Protein AF-A0A6C0CWZ6-F1 (afdb_monomer_lite)

Organism: NCBI:txid1070528

Structure (mmCIF, N/CA/C/O backbone):
data_AF-A0A6C0CWZ6-F1
#
_entry.id   AF-A0A6C0CWZ6-F1
#
loop_
_atom_site.group_PDB
_atom_site.id
_atom_site.type_symbol
_atom_site.label_atom_id
_atom_site.label_alt_id
_atom_site.label_comp_id
_atom_site.label_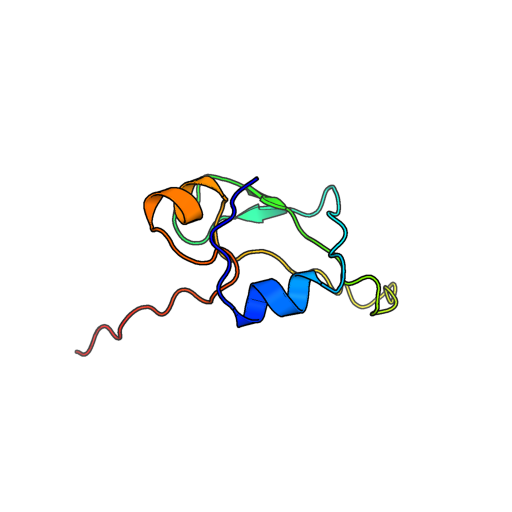asym_id
_atom_site.label_entity_id
_atom_site.label_seq_id
_atom_site.pdbx_PDB_ins_code
_atom_site.Cartn_x
_atom_site.Cartn_y
_atom_site.Cartn_z
_atom_site.occupancy
_atom_site.B_iso_or_equiv
_atom_site.auth_seq_id
_atom_site.auth_comp_id
_atom_site.auth_asym_id
_atom_site.auth_atom_id
_atom_site.pdbx_PDB_model_num
ATOM 1 N N . MET A 1 1 ? 0.984 -9.859 3.419 1.00 51.00 1 MET A N 1
ATOM 2 C CA . MET A 1 1 ? 0.691 -8.979 2.263 1.00 51.00 1 MET A CA 1
ATOM 3 C C . MET A 1 1 ? -0.794 -8.641 2.283 1.00 51.00 1 MET A C 1
ATOM 5 O O . MET A 1 1 ? -1.588 -9.552 2.473 1.00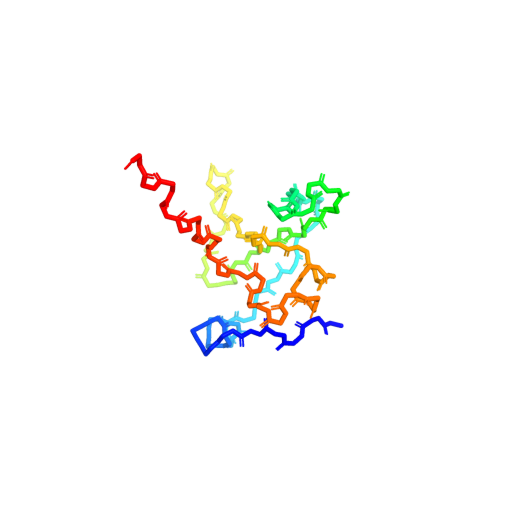 51.00 1 MET A O 1
ATOM 9 N N . CYS A 1 2 ? -1.180 -7.365 2.180 1.00 58.31 2 CYS A N 1
ATOM 10 C CA . CYS A 1 2 ? -2.598 -6.989 2.143 1.00 58.31 2 CYS A CA 1
ATOM 11 C C . CYS A 1 2 ? -3.196 -7.256 0.750 1.00 58.31 2 CYS A C 1
ATOM 13 O O . CYS A 1 2 ? -2.736 -6.667 -0.228 1.00 58.31 2 CYS A O 1
ATOM 15 N N . ASN A 1 3 ? -4.227 -8.105 0.679 1.00 64.31 3 ASN A N 1
ATOM 16 C CA . ASN A 1 3 ? -4.866 -8.538 -0.572 1.00 64.31 3 ASN A CA 1
ATOM 17 C C . ASN A 1 3 ? -6.138 -7.754 -0.937 1.00 64.31 3 ASN A C 1
ATOM 19 O O . ASN A 1 3 ? -6.793 -8.082 -1.925 1.00 64.31 3 ASN A O 1
ATOM 23 N N . TYR A 1 4 ? -6.506 -6.714 -0.182 1.00 82.44 4 TYR A N 1
ATOM 24 C CA . TYR A 1 4 ? -7.613 -5.843 -0.574 1.00 82.44 4 TYR A CA 1
ATOM 25 C C . TYR A 1 4 ? -7.139 -4.931 -1.707 1.00 82.44 4 TYR A C 1
ATOM 27 O O . TYR A 1 4 ? -6.678 -3.817 -1.479 1.00 82.44 4 TYR A O 1
ATOM 35 N N . LEU A 1 5 ? -7.211 -5.422 -2.940 1.00 85.69 5 LEU A N 1
ATOM 36 C CA . LEU A 1 5 ? -7.043 -4.639 -4.159 1.00 85.69 5 LEU A CA 1
ATOM 37 C C . LEU A 1 5 ? -8.382 -4.594 -4.891 1.00 85.69 5 LEU A C 1
ATOM 39 O O . LEU A 1 5 ? -9.074 -5.604 -4.987 1.00 85.69 5 LEU A O 1
ATOM 43 N N . CYS A 1 6 ? -8.761 -3.421 -5.400 1.00 88.94 6 CYS A N 1
ATOM 44 C CA . CYS A 1 6 ? -9.896 -3.341 -6.315 1.00 88.94 6 CYS A CA 1
ATOM 45 C C . CYS A 1 6 ? -9.505 -3.956 -7.663 1.00 88.94 6 CYS A C 1
ATOM 47 O O . CYS A 1 6 ? -8.320 -4.113 -7.946 1.00 88.94 6 CYS A O 1
ATOM 49 N N . TYR A 1 7 ? -10.488 -4.259 -8.510 1.00 87.00 7 TYR A N 1
ATOM 50 C CA . TYR A 1 7 ? -10.239 -4.843 -9.829 1.00 87.00 7 TYR A CA 1
ATOM 51 C C . TYR A 1 7 ? -9.218 -4.039 -10.654 1.00 87.00 7 TYR A C 1
ATOM 53 O O . TYR A 1 7 ? -8.265 -4.616 -11.165 1.00 87.00 7 TYR A O 1
ATOM 61 N N . ILE A 1 8 ? -9.351 -2.708 -10.688 1.00 86.75 8 ILE A N 1
ATOM 62 C CA . ILE A 1 8 ? -8.447 -1.810 -11.428 1.00 86.75 8 ILE A CA 1
ATOM 63 C C . ILE A 1 8 ? -7.003 -1.968 -10.940 1.00 86.75 8 ILE A C 1
ATOM 65 O O . ILE A 1 8 ? -6.109 -2.279 -11.721 1.00 86.75 8 ILE A O 1
ATOM 69 N N . HIS A 1 9 ? -6.767 -1.825 -9.633 1.00 87.31 9 HIS A N 1
ATOM 70 C CA . HIS A 1 9 ? -5.420 -1.972 -9.089 1.00 87.31 9 HIS A CA 1
ATOM 71 C C . HIS A 1 9 ? -4.941 -3.424 -9.125 1.00 87.31 9 HIS A C 1
ATOM 73 O O . HIS A 1 9 ? -3.756 -3.661 -9.259 1.00 87.31 9 HIS A O 1
ATOM 79 N N . LYS A 1 10 ? -5.819 -4.426 -9.091 1.00 86.38 10 LYS A N 1
ATOM 80 C CA . LYS A 1 10 ? -5.400 -5.813 -9.312 1.00 86.38 10 LYS A CA 1
ATOM 81 C C . LYS A 1 10 ? -4.808 -5.990 -10.717 1.00 86.38 10 LYS A C 1
ATOM 83 O O . LYS A 1 10 ? -3.779 -6.641 -10.836 1.00 86.38 10 LYS A O 1
ATOM 88 N N . GLN A 1 11 ? -5.410 -5.368 -11.735 1.00 82.12 11 GLN A N 1
ATOM 89 C CA . GLN A 1 11 ? -4.905 -5.375 -13.114 1.00 82.12 11 GLN A CA 1
ATOM 90 C C . GLN A 1 11 ? -3.601 -4.581 -13.258 1.00 82.12 11 GLN A C 1
ATOM 92 O O . GLN A 1 11 ? -2.653 -5.071 -13.857 1.00 82.12 11 GLN A O 1
ATOM 97 N N . MET A 1 12 ? -3.498 -3.394 -12.651 1.00 76.94 12 MET A N 1
ATOM 98 C CA . MET A 1 12 ? -2.253 -2.611 -12.699 1.00 76.94 12 MET A CA 1
ATOM 99 C C . MET A 1 12 ? -1.064 -3.358 -12.083 1.00 76.94 12 MET A C 1
ATOM 101 O O . MET A 1 12 ? 0.046 -3.248 -12.579 1.00 76.94 12 MET A O 1
ATOM 105 N N . PHE A 1 13 ? -1.294 -4.155 -11.038 1.00 72.69 13 PHE A N 1
ATOM 106 C CA . PHE A 1 13 ? -0.249 -4.946 -10.381 1.00 72.69 13 PHE A CA 1
ATOM 107 C C . PHE A 1 13 ? 0.188 -6.188 -11.168 1.00 72.69 13 PHE A C 1
ATOM 109 O O . PHE A 1 13 ? 1.189 -6.804 -10.798 1.00 72.69 13 PHE A O 1
ATOM 116 N N . ILE A 1 14 ? -0.524 -6.555 -12.244 1.00 62.91 14 ILE A N 1
ATOM 117 C CA . ILE A 1 14 ? -0.037 -7.548 -13.218 1.00 62.91 14 ILE A CA 1
ATOM 118 C C . ILE A 1 14 ? 1.285 -7.051 -13.822 1.00 62.91 14 ILE A C 1
ATOM 120 O O . ILE A 1 14 ? 2.215 -7.837 -14.007 1.00 62.91 14 ILE A O 1
ATOM 124 N N . TYR A 1 15 ? 1.411 -5.734 -14.011 1.00 64.56 15 TYR A N 1
ATOM 125 C CA . TYR A 1 15 ? 2.684 -5.061 -14.232 1.00 64.56 15 TYR A CA 1
ATOM 126 C C . TYR A 1 15 ? 3.385 -4.938 -12.870 1.00 64.56 15 TYR A C 1
ATOM 128 O O . TYR A 1 15 ? 3.068 -4.078 -12.051 1.00 64.56 15 TYR A O 1
ATOM 136 N N . LYS A 1 16 ? 4.258 -5.905 -12.567 1.00 72.31 16 LYS A N 1
ATOM 137 C CA . LYS A 1 16 ? 4.886 -6.113 -11.250 1.00 72.31 16 LYS A CA 1
ATOM 138 C C . LYS A 1 16 ? 5.557 -4.841 -10.715 1.00 72.31 16 LYS A C 1
ATOM 140 O O . LYS A 1 16 ? 6.708 -4.568 -11.036 1.00 72.31 16 LYS A O 1
ATOM 145 N N . LEU A 1 17 ? 4.871 -4.100 -9.849 1.00 79.69 17 LEU A N 1
ATOM 146 C CA . LEU A 1 17 ? 5.464 -2.948 -9.176 1.00 79.69 17 LEU A CA 1
ATOM 147 C C . LEU A 1 17 ? 6.635 -3.380 -8.291 1.00 79.69 17 LEU A C 1
ATOM 149 O O . LEU A 1 17 ? 6.494 -4.282 -7.459 1.00 79.69 17 LEU A O 1
ATOM 153 N N . ILE A 1 18 ? 7.770 -2.700 -8.432 1.00 80.12 18 ILE A N 1
ATOM 154 C CA . ILE A 1 18 ? 8.982 -3.008 -7.671 1.00 80.12 18 ILE A CA 1
ATOM 155 C C . ILE A 1 18 ? 9.013 -2.110 -6.430 1.00 80.12 18 ILE A C 1
ATOM 157 O O . ILE A 1 18 ? 8.981 -0.885 -6.573 1.00 80.12 18 ILE A O 1
ATOM 161 N N . PRO A 1 19 ? 9.042 -2.672 -5.206 1.00 77.62 19 PRO A N 1
ATOM 162 C CA . PRO A 1 19 ? 9.159 -1.871 -3.995 1.00 77.62 19 PRO A CA 1
ATOM 163 C C . PRO A 1 19 ? 10.524 -1.180 -3.952 1.00 77.62 19 PRO A C 1
ATOM 165 O O . PRO A 1 19 ? 11.555 -1.832 -4.095 1.00 77.62 19 PRO A O 1
ATOM 168 N N . MET A 1 20 ? 10.528 0.124 -3.690 1.00 77.81 20 MET A N 1
ATOM 169 C CA . MET A 1 20 ? 11.743 0.927 -3.570 1.00 77.81 20 MET A CA 1
ATOM 170 C C . MET A 1 20 ? 12.006 1.286 -2.103 1.00 77.81 20 MET A C 1
ATOM 172 O O . MET A 1 20 ? 11.086 1.575 -1.338 1.00 77.81 20 MET A O 1
ATOM 176 N N . SER A 1 21 ? 13.280 1.297 -1.715 1.00 71.06 21 SER A N 1
ATOM 177 C CA . SER A 1 21 ? 13.782 1.800 -0.429 1.00 71.06 21 SER A CA 1
ATOM 178 C C . SER A 1 21 ? 14.865 2.845 -0.729 1.00 71.06 21 SER A C 1
ATOM 180 O O . SER A 1 21 ? 15.614 2.625 -1.679 1.00 71.06 21 SER A O 1
ATOM 182 N N . PRO A 1 22 ? 14.961 3.977 -0.003 1.00 69.00 22 PRO A N 1
ATOM 183 C CA . PRO A 1 22 ? 14.260 4.347 1.233 1.00 69.00 22 PRO A CA 1
ATOM 184 C C . PRO A 1 22 ? 12.998 5.207 1.013 1.00 69.00 22 PRO A C 1
ATOM 186 O O . PRO A 1 22 ? 12.632 6.003 1.871 1.00 69.00 22 PRO A O 1
ATOM 189 N N . HIS A 1 23 ? 12.329 5.103 -0.136 1.00 79.88 23 HIS A N 1
ATOM 190 C CA . HIS A 1 23 ? 11.199 5.979 -0.447 1.00 79.88 23 HIS A CA 1
ATOM 191 C C . HIS A 1 23 ? 9.959 5.604 0.374 1.00 79.88 23 HIS A C 1
ATOM 193 O O . HIS A 1 23 ? 9.336 4.564 0.143 1.00 79.88 23 HIS A O 1
ATOM 199 N N . TYR A 1 24 ? 9.584 6.469 1.319 1.00 85.25 24 TYR A N 1
ATOM 200 C CA . TYR A 1 24 ? 8.428 6.282 2.191 1.00 85.25 24 TYR A CA 1
ATOM 201 C C . TYR A 1 24 ? 7.498 7.497 2.157 1.00 85.25 24 TYR A C 1
ATOM 203 O O . TYR A 1 24 ? 7.949 8.635 2.229 1.00 85.25 24 TYR A O 1
ATOM 211 N N . GLY A 1 25 ? 6.193 7.245 2.092 1.00 86.81 25 GLY A N 1
ATOM 212 C CA . GLY A 1 25 ? 5.151 8.233 2.386 1.00 86.81 25 GLY A CA 1
ATOM 213 C C . GLY A 1 25 ? 4.460 7.929 3.718 1.00 86.81 25 GLY A C 1
ATOM 214 O O . GLY A 1 25 ? 4.717 6.892 4.331 1.00 86.81 25 GLY A O 1
ATOM 215 N N . LEU A 1 26 ? 3.521 8.7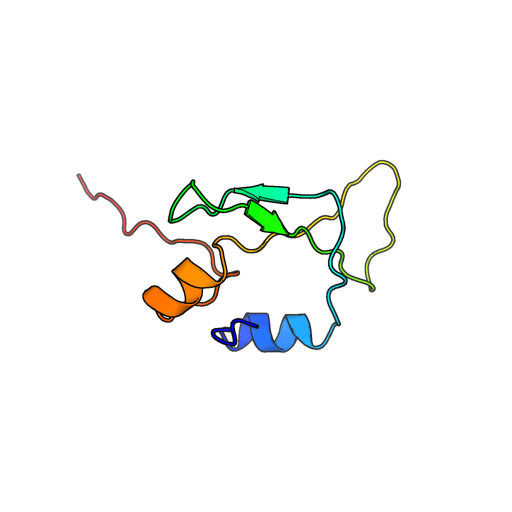78 4.139 1.00 91.75 26 LEU A N 1
ATOM 216 C CA . LEU A 1 26 ? 2.652 8.521 5.295 1.00 91.75 26 LEU A CA 1
ATOM 217 C C . LEU A 1 26 ? 1.274 8.020 4.852 1.00 91.75 26 LEU A C 1
ATOM 219 O O . LEU A 1 26 ? 0.679 8.530 3.906 1.00 91.75 26 LEU A O 1
ATOM 223 N N . CYS A 1 27 ? 0.734 7.033 5.568 1.00 92.31 27 CYS A N 1
ATOM 224 C CA . CYS A 1 27 ? -0.633 6.559 5.363 1.00 92.31 27 CYS A CA 1
ATOM 225 C C . CYS A 1 27 ? -1.643 7.698 5.557 1.00 92.31 27 CYS A C 1
ATOM 227 O O . CYS A 1 27 ? -1.792 8.188 6.673 1.00 92.31 27 CYS A O 1
ATOM 229 N N . MET A 1 28 ? -2.432 8.030 4.534 1.00 91.62 28 MET A N 1
ATOM 230 C CA . MET A 1 28 ? -3.413 9.122 4.618 1.00 91.62 28 MET A CA 1
ATOM 231 C C . MET A 1 28 ? -4.603 8.850 5.542 1.00 91.62 28 MET A C 1
ATOM 233 O O . MET A 1 28 ? -5.349 9.772 5.851 1.00 91.62 28 MET A O 1
ATOM 237 N N . ASN A 1 29 ? -4.803 7.604 5.981 1.00 91.44 29 ASN A N 1
ATOM 238 C CA . ASN A 1 29 ? -5.883 7.275 6.910 1.00 91.44 29 ASN A CA 1
ATOM 239 C C . ASN A 1 29 ? -5.459 7.387 8.376 1.00 91.44 29 ASN A C 1
ATOM 241 O O . ASN A 1 29 ? -6.175 7.980 9.169 1.00 91.44 29 ASN A O 1
ATOM 245 N N . CYS A 1 30 ? -4.330 6.781 8.762 1.00 92.31 30 CYS A N 1
ATOM 246 C CA . CYS A 1 30 ? -3.901 6.794 10.164 1.00 92.31 30 CYS A CA 1
ATOM 247 C C . CYS A 1 30 ? -2.834 7.835 10.478 1.00 92.31 30 CYS A C 1
ATOM 249 O O . CYS A 1 30 ? -2.615 8.082 11.656 1.00 92.31 30 CYS A O 1
ATOM 251 N N . LEU A 1 31 ? -2.129 8.363 9.472 1.00 92.00 31 LEU A N 1
ATOM 252 C CA . LEU A 1 31 ? -1.007 9.303 9.604 1.00 92.00 31 LEU A CA 1
ATOM 253 C C . LEU A 1 31 ? 0.150 8.817 10.504 1.00 92.00 31 LEU A C 1
ATOM 255 O O . LEU A 1 31 ? 1.059 9.577 10.803 1.00 92.00 31 LEU A O 1
ATOM 259 N N . LYS A 1 32 ? 0.138 7.543 10.921 1.00 92.31 32 LYS A N 1
ATOM 260 C CA . LYS A 1 32 ? 1.106 6.951 11.863 1.00 92.31 32 LYS A CA 1
ATOM 261 C C . LYS A 1 32 ? 2.086 5.979 11.215 1.00 92.31 32 LYS A C 1
ATOM 263 O O . LYS A 1 32 ? 3.177 5.773 11.724 1.00 92.31 32 LYS A O 1
ATOM 268 N N . LYS A 1 33 ? 1.667 5.295 10.145 1.00 91.19 33 LYS A N 1
ATOM 269 C CA . LYS A 1 33 ? 2.451 4.224 9.509 1.00 91.19 33 LYS A CA 1
ATOM 270 C C . LYS A 1 33 ? 2.985 4.689 8.162 1.00 91.19 33 LYS A C 1
ATOM 272 O O . LYS A 1 33 ? 2.211 5.202 7.350 1.00 91.19 33 LYS A O 1
ATOM 277 N N . ASN A 1 34 ? 4.263 4.413 7.920 1.00 90.38 34 ASN A N 1
ATOM 278 C CA . ASN A 1 34 ? 4.891 4.632 6.627 1.00 90.38 34 ASN A CA 1
ATOM 279 C C . ASN A 1 34 ? 4.365 3.643 5.578 1.00 90.38 34 ASN A C 1
ATOM 281 O O . ASN A 1 34 ? 4.058 2.482 5.867 1.00 90.38 34 ASN A O 1
ATOM 285 N N . ILE A 1 35 ? 4.270 4.124 4.349 1.00 90.50 35 ILE A N 1
ATOM 286 C CA . ILE A 1 35 ? 3.907 3.383 3.145 1.00 90.50 35 ILE A CA 1
ATOM 287 C C . ILE A 1 35 ? 5.116 3.361 2.217 1.00 90.50 35 ILE A C 1
ATOM 289 O O . ILE A 1 35 ? 5.761 4.383 2.015 1.00 90.50 35 ILE A O 1
ATOM 293 N N . LYS A 1 36 ? 5.440 2.190 1.665 1.00 87.62 36 LYS A N 1
ATOM 294 C CA . LYS A 1 36 ? 6.565 2.049 0.732 1.00 87.62 36 LYS A CA 1
ATOM 295 C C . LYS A 1 36 ? 6.230 2.700 -0.609 1.00 87.62 36 LYS A C 1
ATOM 297 O O . LYS A 1 36 ? 5.092 2.581 -1.066 1.00 87.62 36 LYS A O 1
ATOM 302 N N . GLY A 1 37 ? 7.213 3.349 -1.217 1.00 86.19 37 GLY A N 1
ATOM 303 C CA . GLY A 1 37 ? 7.179 3.746 -2.617 1.00 86.19 37 GLY A CA 1
ATOM 304 C C . GLY A 1 37 ? 7.448 2.554 -3.522 1.00 86.19 37 GLY A C 1
ATOM 305 O O . GLY A 1 37 ? 8.123 1.595 -3.138 1.00 86.19 37 GLY A O 1
ATOM 306 N N . TYR A 1 38 ? 6.893 2.607 -4.720 1.00 85.69 38 TYR A N 1
ATOM 307 C CA . TYR A 1 38 ? 7.068 1.594 -5.745 1.00 85.69 38 TYR A CA 1
ATOM 308 C C . TYR A 1 38 ? 7.387 2.273 -7.073 1.00 85.69 38 TYR A C 1
ATOM 310 O O . TYR A 1 38 ? 6.944 3.396 -7.319 1.00 85.69 38 TYR A O 1
ATOM 318 N N . CYS A 1 39 ? 8.140 1.583 -7.920 1.00 81.06 39 CYS A N 1
ATOM 319 C CA . CYS A 1 39 ? 8.377 1.982 -9.300 1.00 81.06 39 CYS A CA 1
ATOM 320 C C . CYS A 1 39 ? 7.614 1.050 -10.245 1.00 81.06 39 CYS A C 1
ATOM 322 O O . CYS A 1 39 ? 7.502 -0.154 -9.987 1.00 81.06 39 CYS A O 1
ATOM 324 N N . ASP A 1 40 ? 7.100 1.613 -11.335 1.00 75.75 40 ASP A N 1
ATOM 325 C CA . ASP A 1 40 ? 6.595 0.842 -12.467 1.00 75.75 40 ASP A CA 1
ATOM 326 C C . ASP A 1 40 ? 7.792 0.369 -13.313 1.00 75.75 40 ASP A C 1
ATOM 328 O O . ASP A 1 40 ? 8.556 1.219 -13.774 1.00 75.75 40 ASP A O 1
ATOM 332 N N . PRO A 1 41 ? 7.996 -0.946 -13.519 1.00 67.56 41 PRO A N 1
ATOM 333 C CA . PRO A 1 41 ? 9.104 -1.455 -14.331 1.00 67.56 41 PRO A CA 1
ATOM 334 C C . PRO A 1 41 ? 9.009 -1.057 -15.810 1.00 67.56 41 PRO A C 1
ATOM 336 O O . PRO A 1 41 ? 10.013 -1.123 -16.514 1.00 67.56 41 PRO A O 1
ATO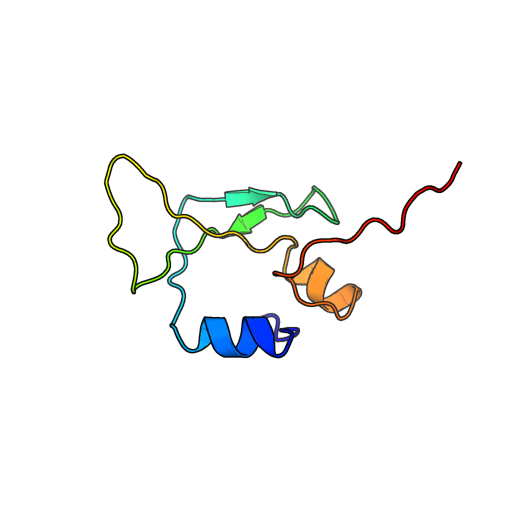M 339 N N . MET A 1 42 ? 7.824 -0.670 -16.294 1.00 68.50 42 MET A N 1
ATOM 340 C CA . MET A 1 42 ? 7.600 -0.290 -17.692 1.00 68.50 42 MET A CA 1
ATOM 341 C C . MET A 1 42 ? 7.897 1.187 -17.966 1.00 68.50 42 MET A C 1
ATOM 343 O O . MET A 1 42 ? 7.922 1.598 -19.125 1.00 68.50 42 MET A O 1
ATOM 347 N N . LYS A 1 43 ? 8.132 1.998 -16.926 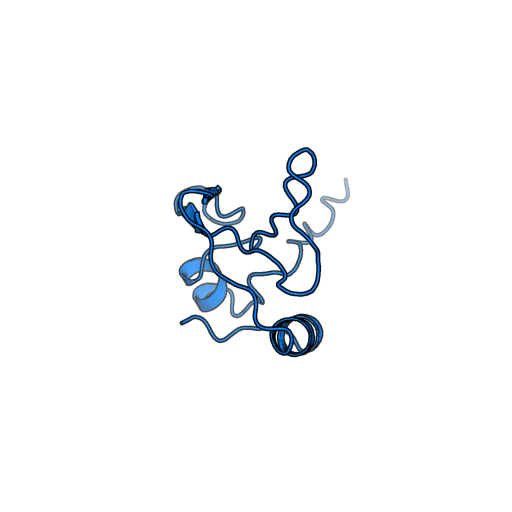1.00 65.75 43 LYS A N 1
ATOM 348 C CA . LYS A 1 43 ? 8.533 3.397 -17.083 1.00 65.75 43 LYS A CA 1
ATOM 349 C C . LYS A 1 43 ? 10.021 3.544 -16.775 1.00 65.75 43 LYS A C 1
ATOM 351 O O . LYS A 1 43 ? 10.425 3.240 -15.653 1.00 65.75 43 LYS A O 1
ATOM 356 N N . PRO A 1 44 ? 10.846 4.023 -17.723 1.00 56.50 44 PRO A N 1
ATOM 357 C CA . PRO A 1 44 ? 12.236 4.325 -17.425 1.00 56.50 44 PRO A CA 1
ATOM 358 C C . PRO A 1 44 ? 12.296 5.370 -16.306 1.00 56.50 44 PRO A C 1
ATOM 360 O O . PRO A 1 44 ? 11.594 6.385 -16.330 1.00 56.50 44 PRO A O 1
ATOM 363 N N . VAL A 1 45 ? 13.125 5.097 -15.300 1.00 55.44 45 VAL A N 1
ATOM 364 C CA . VAL A 1 45 ? 13.427 6.051 -14.233 1.00 55.44 45 VAL A CA 1
ATOM 365 C C . VAL A 1 45 ? 14.297 7.140 -14.851 1.00 55.44 45 VAL A C 1
ATOM 367 O O . VAL A 1 45 ? 15.509 6.983 -14.975 1.00 55.44 45 VAL A O 1
ATOM 370 N N . CYS A 1 46 ? 13.676 8.230 -15.297 1.00 54.84 46 CYS A N 1
ATOM 371 C CA . CYS A 1 46 ? 14.416 9.432 -15.654 1.00 54.84 46 CYS A CA 1
ATOM 372 C C . CYS A 1 46 ? 15.053 9.998 -14.372 1.00 54.84 46 CYS A C 1
ATOM 374 O O . CYS A 1 46 ? 14.333 10.205 -13.396 1.00 54.84 46 CYS A O 1
ATOM 376 N N . PRO A 1 47 ? 16.364 10.307 -14.349 1.00 56.09 47 PRO A N 1
ATOM 377 C CA . PRO A 1 47 ? 17.047 10.822 -13.154 1.00 56.09 47 PRO A CA 1
ATOM 378 C C . PRO A 1 47 ? 16.442 12.116 -12.589 1.00 56.09 47 PRO A C 1
ATOM 380 O O . PRO A 1 47 ? 16.657 12.449 -11.429 1.00 56.09 47 PRO A O 1
ATOM 383 N N . VAL A 1 48 ? 15.697 12.848 -13.422 1.00 57.81 48 VAL A N 1
ATOM 384 C CA . VAL A 1 48 ? 15.071 14.136 -13.095 1.00 57.81 48 VAL A CA 1
ATOM 385 C C . VAL A 1 48 ? 13.619 13.968 -12.626 1.00 57.81 48 VAL A C 1
ATOM 387 O O . VAL A 1 48 ? 13.111 14.795 -11.874 1.00 57.81 48 VAL A O 1
ATOM 390 N N . GLU A 1 49 ? 12.952 12.879 -13.019 1.00 55.88 49 GLU A N 1
ATOM 391 C CA . GLU A 1 49 ? 11.541 12.629 -12.727 1.00 55.88 49 GLU A CA 1
ATOM 392 C C . GLU A 1 49 ? 11.402 11.355 -11.904 1.00 55.88 49 GLU A C 1
ATOM 394 O O . GLU A 1 49 ? 11.334 10.229 -12.403 1.00 55.88 49 GLU A O 1
ATOM 399 N N . TYR A 1 50 ? 11.349 11.554 -10.594 1.00 60.28 50 TYR A N 1
ATOM 400 C CA . TYR A 1 50 ? 11.040 10.521 -9.624 1.00 60.28 50 TYR A CA 1
ATOM 401 C C . TYR A 1 50 ? 9.606 9.992 -9.828 1.00 60.28 50 TYR A C 1
ATOM 403 O O . TYR A 1 50 ? 8.664 10.430 -9.170 1.00 60.28 50 TYR A O 1
ATOM 411 N N . ASN A 1 51 ? 9.436 9.027 -10.738 1.00 66.50 51 ASN A N 1
ATOM 412 C CA . ASN A 1 51 ? 8.170 8.353 -11.065 1.00 66.50 51 ASN A CA 1
ATOM 413 C C . ASN A 1 51 ? 7.752 7.327 -9.994 1.00 66.50 51 ASN A C 1
ATOM 415 O O . ASN A 1 51 ? 7.430 6.171 -10.283 1.00 66.50 51 ASN A O 1
ATOM 419 N N . TYR A 1 52 ? 7.770 7.743 -8.730 1.00 75.38 52 TYR A N 1
ATOM 420 C CA . TYR A 1 52 ? 7.342 6.897 -7.627 1.00 75.38 52 TYR A CA 1
ATOM 421 C C . TYR A 1 52 ? 5.830 6.924 -7.478 1.00 75.38 52 TYR A C 1
ATOM 423 O O . TYR A 1 52 ? 5.194 7.978 -7.461 1.00 75.38 52 TYR A O 1
ATOM 431 N N . ILE A 1 53 ? 5.263 5.742 -7.274 1.00 83.38 53 ILE A N 1
ATOM 432 C CA . ILE A 1 53 ? 3.873 5.583 -6.878 1.00 83.38 53 ILE A CA 1
ATOM 433 C C . ILE A 1 53 ? 3.800 5.026 -5.464 1.00 83.38 53 ILE A C 1
ATOM 435 O O . ILE A 1 53 ? 4.542 4.127 -5.067 1.00 83.38 53 ILE A O 1
ATOM 439 N N . PHE A 1 54 ? 2.874 5.574 -4.690 1.00 87.81 54 PHE A N 1
ATOM 440 C CA . PHE A 1 54 ? 2.671 5.217 -3.297 1.00 87.81 54 PHE A CA 1
ATOM 441 C C . PHE A 1 54 ? 1.229 4.743 -3.104 1.00 87.81 54 PHE A C 1
ATOM 443 O O . PHE A 1 54 ? 0.312 5.336 -3.680 1.00 87.81 54 PHE A O 1
ATOM 450 N N . PRO A 1 55 ? 0.983 3.700 -2.290 1.00 90.06 55 PRO A N 1
ATOM 451 C CA . PRO A 1 55 ? -0.376 3.396 -1.875 1.00 90.06 55 PRO A CA 1
ATOM 452 C C . PRO A 1 55 ? -0.892 4.553 -1.029 1.00 90.06 55 PRO A C 1
ATOM 454 O O . PRO A 1 55 ? -0.151 5.140 -0.260 1.00 90.06 55 PRO A O 1
ATOM 457 N N . MET A 1 56 ? -2.176 4.862 -1.092 1.00 91.50 56 MET A N 1
ATOM 458 C CA . MET A 1 56 ? -2.745 5.958 -0.314 1.00 91.50 56 MET A CA 1
ATOM 459 C C . MET A 1 56 ? -2.771 5.658 1.195 1.00 91.50 56 MET A C 1
ATOM 461 O O . MET A 1 56 ? -2.667 6.563 2.024 1.00 91.50 56 MET A O 1
ATOM 465 N N . ILE A 1 57 ? -2.927 4.383 1.571 1.00 92.50 57 ILE A N 1
ATOM 466 C CA . ILE A 1 57 ? -3.010 3.936 2.969 1.00 92.50 57 ILE A CA 1
ATOM 467 C C . ILE A 1 57 ? -2.110 2.727 3.241 1.00 92.50 57 ILE A C 1
ATOM 469 O O . ILE A 1 57 ? -1.745 1.977 2.338 1.00 92.50 57 ILE A O 1
ATOM 473 N N . CYS A 1 58 ? -1.759 2.512 4.509 1.00 91.81 58 CYS A N 1
ATOM 474 C CA . CYS A 1 58 ? -0.979 1.349 4.922 1.00 91.81 58 CYS A CA 1
ATOM 475 C C . CYS A 1 58 ? -1.807 0.058 4.879 1.00 91.81 58 CYS A C 1
ATOM 477 O O . CYS A 1 58 ? -3.039 0.079 4.954 1.00 91.81 58 CYS A O 1
ATOM 479 N N . ASP A 1 59 ? -1.106 -1.076 4.838 1.00 90.31 59 ASP A N 1
ATOM 480 C CA . ASP A 1 59 ? -1.709 -2.412 4.816 1.00 90.31 59 ASP A CA 1
ATOM 481 C C . ASP A 1 59 ? -2.698 -2.619 5.972 1.00 90.31 59 ASP A C 1
ATOM 483 O O . ASP A 1 59 ? -3.786 -3.142 5.763 1.00 90.31 59 ASP A O 1
ATOM 487 N N . ASN A 1 60 ? -2.381 -2.122 7.171 1.00 92.31 60 ASN A N 1
ATOM 488 C CA . ASN A 1 60 ? -3.274 -2.236 8.323 1.00 92.31 60 ASN A CA 1
ATOM 489 C C . ASN A 1 60 ? -4.600 -1.493 8.113 1.00 92.31 60 ASN A C 1
ATOM 491 O O . ASN A 1 60 ? -5.662 -2.056 8.336 1.00 92.31 60 ASN A O 1
ATOM 495 N N . CYS A 1 61 ? -4.553 -0.237 7.656 1.00 91.69 61 CYS A N 1
ATOM 496 C CA . CYS A 1 61 ? -5.770 0.528 7.380 1.00 91.69 61 CYS A CA 1
ATOM 497 C C . CYS A 1 61 ? -6.573 -0.087 6.233 1.00 91.69 61 CYS A C 1
ATOM 499 O O . CYS A 1 61 ? -7.797 -0.079 6.275 1.00 91.69 61 CYS A O 1
ATOM 501 N N . SER A 1 62 ? -5.897 -0.647 5.232 1.00 91.88 62 SER A N 1
ATOM 502 C CA . SER A 1 62 ? -6.547 -1.357 4.132 1.00 91.88 62 SER A CA 1
ATOM 503 C C . SER A 1 62 ? -7.304 -2.597 4.610 1.00 91.88 62 SER A C 1
ATOM 505 O O . SER A 1 62 ? -8.462 -2.767 4.227 1.00 91.88 62 SER A O 1
ATOM 507 N N . LEU A 1 63 ? -6.700 -3.399 5.497 1.00 91.25 63 LEU A N 1
ATOM 508 C CA . LEU A 1 63 ? -7.345 -4.554 6.131 1.00 91.25 63 LEU A CA 1
ATOM 509 C C . LEU A 1 63 ? -8.557 -4.128 6.972 1.00 91.25 63 LEU A C 1
ATOM 511 O O . LEU A 1 63 ? -9.651 -4.650 6.770 1.00 91.25 63 LEU A O 1
ATOM 515 N N . THR A 1 64 ? -8.386 -3.158 7.877 1.00 91.56 64 THR A N 1
ATOM 516 C CA . THR A 1 64 ? -9.456 -2.702 8.784 1.00 91.56 64 THR A CA 1
ATOM 517 C C . THR A 1 64 ? -10.641 -2.106 8.027 1.00 91.56 64 THR A C 1
ATOM 519 O O . THR A 1 64 ? -11.789 -2.381 8.359 1.00 91.56 64 THR A O 1
ATOM 522 N N . LEU A 1 65 ? -10.376 -1.308 6.990 1.00 89.06 65 LEU A N 1
ATOM 523 C CA . LEU A 1 65 ? -11.423 -0.666 6.193 1.00 89.06 65 LEU A CA 1
ATOM 524 C C . LEU A 1 65 ? -11.995 -1.582 5.103 1.00 89.06 65 LEU A C 1
ATOM 526 O O . LEU A 1 65 ? -12.943 -1.174 4.434 1.00 89.06 65 LEU A O 1
ATOM 530 N N . LYS A 1 66 ? -11.405 -2.767 4.876 1.00 89.25 66 LYS A N 1
ATOM 531 C CA . LYS A 1 66 ? -11.682 -3.646 3.724 1.00 89.25 66 LYS A CA 1
ATOM 532 C C . LYS A 1 66 ? -11.663 -2.877 2.395 1.00 89.25 66 LYS A C 1
ATOM 534 O O . LYS A 1 66 ? -12.532 -3.039 1.540 1.00 89.25 66 LYS A O 1
ATOM 539 N N . ARG A 1 67 ? -10.683 -1.982 2.234 1.00 89.25 67 ARG A N 1
ATOM 540 C CA . ARG A 1 67 ? -10.576 -1.062 1.088 1.00 89.25 67 ARG A CA 1
ATOM 541 C C . ARG A 1 67 ? -9.251 -1.206 0.376 1.00 89.25 67 ARG A C 1
ATOM 543 O O . ARG A 1 67 ? -8.220 -1.472 0.993 1.00 89.25 67 ARG A O 1
ATOM 550 N N . CYS A 1 68 ? -9.284 -0.945 -0.928 1.00 90.88 68 CYS A N 1
ATOM 551 C CA . CYS A 1 68 ? -8.079 -0.913 -1.731 1.00 90.88 68 CYS A CA 1
ATOM 552 C C . CYS A 1 68 ? -7.113 0.157 -1.241 1.00 90.88 68 CYS A C 1
ATOM 554 O O . CYS A 1 68 ? -7.468 1.334 -1.195 1.00 90.88 68 CYS A O 1
ATOM 556 N N . LYS A 1 69 ? -5.882 -0.255 -0.916 1.00 90.81 69 LYS A N 1
ATOM 557 C CA . LYS A 1 69 ? -4.883 0.664 -0.367 1.00 90.81 69 LYS A CA 1
ATO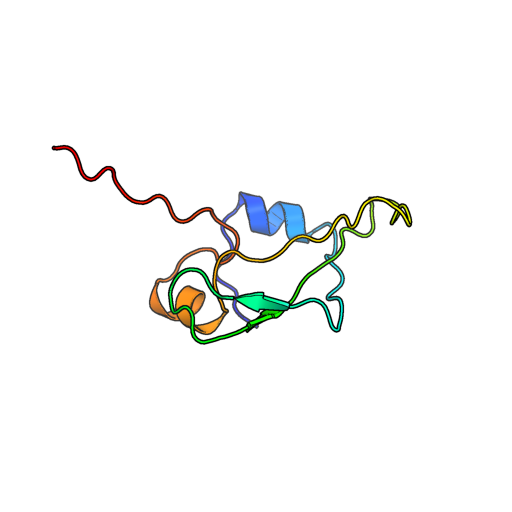M 558 C C . LYS A 1 69 ? -4.420 1.753 -1.333 1.00 90.81 69 LYS A C 1
ATOM 560 O O . LYS A 1 69 ? -3.871 2.748 -0.889 1.00 90.81 69 LYS A O 1
ATOM 565 N N . TRP A 1 70 ? -4.648 1.560 -2.629 1.00 90.25 70 TRP A N 1
ATOM 566 C CA . TRP A 1 70 ? -4.233 2.451 -3.714 1.00 90.25 70 TRP A CA 1
ATOM 567 C C . TRP A 1 70 ? -5.333 3.408 -4.169 1.00 90.25 70 TRP A C 1
ATOM 569 O O . TRP A 1 70 ? -5.055 4.403 -4.826 1.00 90.25 70 TRP A O 1
ATOM 579 N N . CYS A 1 71 ? -6.590 3.138 -3.811 1.00 88.62 71 CYS A N 1
ATOM 580 C CA . CYS A 1 71 ? -7.680 4.028 -4.181 1.00 88.62 71 CYS A CA 1
ATOM 581 C C . CYS A 1 71 ? -7.575 5.356 -3.429 1.00 88.62 71 CYS A C 1
ATOM 583 O O . CYS A 1 71 ? -7.315 5.386 -2.223 1.00 88.62 71 CYS A O 1
ATOM 585 N N . ARG A 1 72 ? -7.866 6.455 -4.133 1.00 82.38 72 ARG A N 1
ATOM 586 C CA . ARG A 1 72 ? -8.016 7.772 -3.514 1.00 82.38 72 ARG A CA 1
ATOM 587 C C . ARG A 1 72 ? -9.086 7.701 -2.427 1.00 82.38 72 ARG A C 1
ATOM 589 O O . ARG A 1 72 ? -10.193 7.214 -2.659 1.00 82.38 72 ARG A O 1
ATOM 596 N N . ILE A 1 73 ? -8.765 8.219 -1.244 1.00 71.06 73 ILE A N 1
ATOM 597 C CA . ILE A 1 73 ? -9.755 8.394 -0.184 1.00 71.06 73 ILE A CA 1
ATOM 598 C C . ILE A 1 73 ? -10.692 9.513 -0.643 1.00 71.06 73 ILE A C 1
ATOM 600 O O . ILE A 1 73 ? -10.342 10.691 -0.582 1.00 71.06 73 ILE A O 1
ATOM 604 N N . SER A 1 74 ? -11.871 9.156 -1.151 1.00 67.00 74 SER A N 1
ATOM 605 C CA . SER A 1 74 ? -12.919 10.142 -1.389 1.00 67.00 74 SER A CA 1
ATOM 606 C C . SER A 1 74 ? -13.447 10.580 -0.027 1.00 67.00 74 SER A C 1
ATOM 608 O O . SER A 1 74 ? -14.126 9.812 0.660 1.00 67.00 74 SER A O 1
ATOM 610 N N . ARG A 1 75 ? -13.099 11.797 0.403 1.00 57.50 75 ARG A N 1
ATOM 611 C CA . ARG A 1 75 ? -13.869 12.463 1.452 1.00 57.50 75 ARG A CA 1
ATOM 612 C C . ARG A 1 75 ? -15.234 12.716 0.819 1.00 57.50 75 ARG A C 1
ATOM 614 O O . ARG A 1 75 ? -15.326 13.531 -0.096 1.00 57.50 75 ARG A O 1
ATOM 621 N N . LYS A 1 76 ? -16.275 11.983 1.239 1.00 51.59 76 LYS A N 1
ATOM 622 C CA . LYS A 1 76 ? -17.652 12.405 0.944 1.00 51.59 76 LYS A CA 1
ATOM 623 C C . LYS A 1 76 ? -17.717 13.882 1.330 1.00 51.59 76 LYS A C 1
ATOM 625 O O . LYS A 1 76 ? -17.272 14.220 2.426 1.00 51.59 76 LYS A O 1
ATOM 630 N N . LYS A 1 77 ? -18.134 14.731 0.385 1.00 43.00 77 LYS A N 1
ATOM 631 C CA . LYS A 1 77 ? -18.240 16.182 0.562 1.00 43.00 77 LYS A CA 1
ATOM 632 C C . LYS A 1 77 ? -18.796 16.455 1.960 1.00 43.00 77 LYS A C 1
ATOM 634 O O . LYS A 1 77 ? -19.856 15.929 2.290 1.00 43.00 77 LYS A O 1
ATOM 639 N N . VAL A 1 78 ? -18.091 17.255 2.758 1.00 50.75 78 VAL A N 1
ATOM 640 C CA . VAL A 1 78 ? -18.785 18.055 3.766 1.00 50.75 78 VAL A CA 1
ATOM 641 C C . VAL A 1 78 ? -19.589 19.029 2.916 1.00 50.75 78 VAL A C 1
ATOM 643 O O . VAL A 1 78 ? -19.033 19.983 2.377 1.00 50.75 78 VAL A O 1
ATOM 646 N N . LEU A 1 79 ? -20.827 18.649 2.599 1.00 48.12 79 LEU A N 1
ATOM 647 C CA . LEU A 1 79 ? -21.783 19.600 2.062 1.00 48.12 79 LEU A CA 1
ATOM 648 C C . LEU A 1 79 ? -22.044 20.586 3.209 1.00 48.12 79 LEU A C 1
ATOM 650 O O . LEU A 1 79 ? -22.337 20.105 4.308 1.00 48.12 79 LEU A O 1
ATOM 654 N N . PRO A 1 80 ? -21.830 21.897 3.002 1.00 49.81 80 PRO A N 1
ATOM 655 C CA . PRO A 1 80 ? -22.356 22.902 3.915 1.00 49.81 80 PRO A CA 1
ATOM 656 C C . PRO A 1 80 ? -23.886 22.836 3.963 1.00 49.81 80 PRO A C 1
ATOM 658 O O . PRO A 1 80 ? -24.492 22.393 2.955 1.00 49.81 80 PRO A O 1
#

Secondary structure (DSSP, 8-state):
------HHHHHHTTS-PEEEEEEEEE-TTTSSSEEEEEE-TTS---TT---EE--SS-HHHHHHHT--TTS---------

Radius of gyration: 13.76 Å; chains: 1; bounding box: 39×32×30 Å

Sequence (80 aa):
MCNYLCYIHKQMFIYKLIPMSPHYGLCMNCLKKNIKGYCDPMKPVCPVEYNYIFPMICDNCSLTLKRCKWCRISRKKVLP

pLDDT: mean 77.81, std 14.24, range [43.0, 92.5]

Foldseek 3Di:
DQPLADPVVVVVCVQPWAWDPPDWDAQQPPSPDIWTWTDRPVDPPDVVDPRTDTFNHDSVVCVVVSHHSNDDDPPPDPPD